Protein AF-A0A328AB24-F1 (afdb_monomer)

Secondary structure (DSSP, 8-state):
--HHHHHHHHHHHHHHHHTT-SSHHHHHHHHHHHHHHHHHHHHHHHHHHHHHHHHHHHHHHHHHHTT--

Mean predicted aligned error: 8.91 Å

Radius of gyration: 19.95 Å; Cα contacts (8 Å, |Δi|>4): 45; chains: 1; bounding box: 44×14×58 Å

Sequence (69 aa):
MRDSERYLAQAETVLRMAARAESGAEREVYLSIAEGWRRLAAEVLRNEGSRDDYQRLEREKRSFDLSQD

Solvent-accessible surface area (backbone atoms only — not comparable to full-atom values): 3643 Å² total; per-residue (Å²): 133,56,71,30,58,55,26,44,54,50,17,55,52,34,45,57,48,30,77,65,43,94,44,73,70,57,20,50,53,28,48,54,53,21,48,52,27,45,52,52,16,53,51,41,48,53,52,51,54,54,50,54,52,51,54,49,53,58,46,53,52,54,56,54,62,67,73,75,117

Organism: 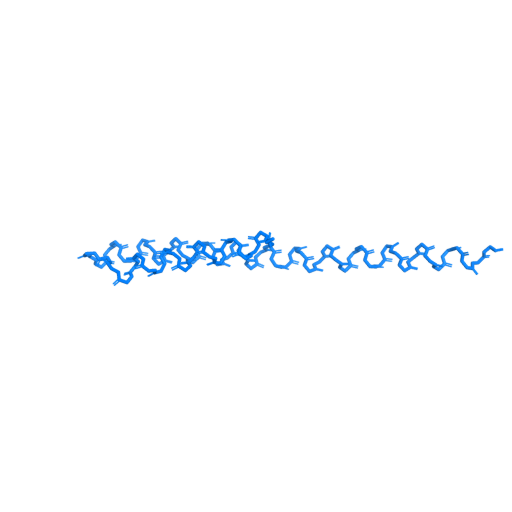NCBI:txid1914756

Foldseek 3Di:
DQVLVVLLVVLVVLQVVLVVDPDPVSNVVSNVVSVVSNVVSVVSVVVVVVVVVVVVVVVVVVVVVVVVD

pLDDT: mean 84.94, std 15.75, range [50.53, 98.5]

Structure (mmCIF, N/CA/C/O backbone):
data_AF-A0A328AB24-F1
#
_entry.id   AF-A0A328AB24-F1
#
loop_
_atom_site.group_PDB
_atom_site.id
_atom_site.type_symbol
_atom_site.label_atom_id
_atom_site.label_alt_id
_atom_site.label_comp_id
_atom_site.label_asym_id
_atom_site.label_entity_id
_atom_site.label_seq_id
_atom_site.pdbx_PDB_ins_code
_atom_site.Cartn_x
_atom_site.Cartn_y
_atom_site.Cartn_z
_atom_site.occupancy
_atom_site.B_iso_or_equiv
_atom_site.auth_seq_id
_atom_site.auth_comp_id
_atom_site.auth_asym_id
_atom_site.auth_atom_id
_atom_site.pdbx_PDB_model_num
ATOM 1 N N . MET A 1 1 ? 13.886 9.064 -6.539 1.00 65.00 1 MET A N 1
ATOM 2 C CA . MET A 1 1 ? 13.060 8.101 -5.791 1.00 65.00 1 MET A CA 1
ATOM 3 C C . MET A 1 1 ? 12.254 7.346 -6.822 1.00 65.00 1 MET A C 1
ATOM 5 O O . MET A 1 1 ? 11.582 8.000 -7.615 1.00 65.00 1 MET A O 1
ATOM 9 N N . ARG A 1 2 ? 12.431 6.029 -6.898 1.00 82.0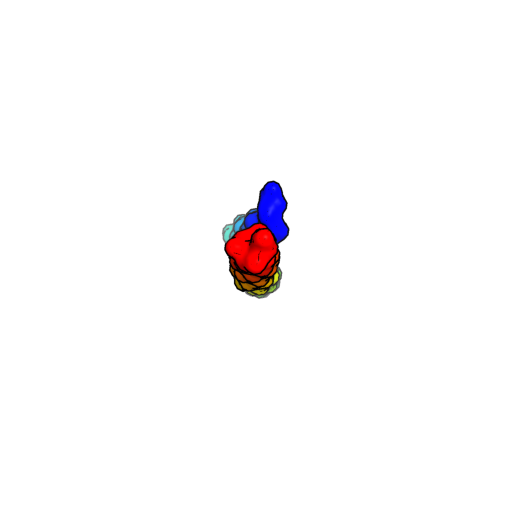0 2 ARG A N 1
ATOM 10 C CA . ARG A 1 2 ? 11.703 5.177 -7.847 1.00 82.00 2 ARG A CA 1
ATOM 11 C C . ARG A 1 2 ? 10.227 5.136 -7.454 1.00 82.00 2 ARG A C 1
ATOM 13 O O . ARG A 1 2 ? 9.897 5.304 -6.277 1.00 82.00 2 ARG A O 1
ATOM 20 N N . ASP A 1 3 ? 9.329 4.943 -8.413 1.00 85.25 3 ASP A N 1
ATOM 21 C CA . ASP A 1 3 ? 7.891 4.936 -8.109 1.00 85.25 3 ASP A CA 1
ATOM 22 C C . ASP A 1 3 ? 7.516 3.743 -7.215 1.00 85.25 3 ASP A C 1
ATOM 24 O O . ASP A 1 3 ? 6.670 3.864 -6.327 1.00 85.25 3 ASP A O 1
ATOM 28 N N . SER A 1 4 ? 8.248 2.636 -7.344 1.00 88.19 4 SER A N 1
ATOM 29 C CA . SER A 1 4 ? 8.196 1.490 -6.435 1.00 88.19 4 SER A CA 1
ATOM 30 C C . SER A 1 4 ? 8.466 1.864 -4.969 1.00 88.19 4 SER A C 1
ATOM 32 O O . SER A 1 4 ? 7.706 1.478 -4.079 1.00 88.19 4 SER A O 1
ATOM 34 N N . GLU A 1 5 ? 9.497 2.669 -4.704 1.00 92.75 5 GLU A N 1
ATOM 35 C CA . GLU A 1 5 ? 9.856 3.141 -3.356 1.00 92.75 5 GLU A CA 1
ATOM 36 C C . GLU A 1 5 ? 8.767 4.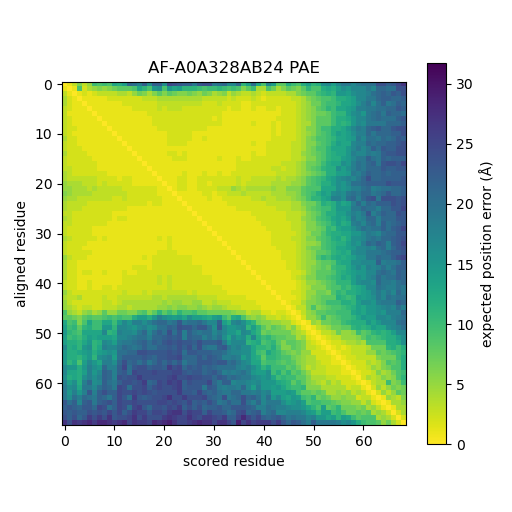043 -2.760 1.00 92.75 5 GLU A C 1
ATOM 38 O O . GLU A 1 5 ? 8.447 3.945 -1.573 1.00 92.75 5 GLU A O 1
ATOM 43 N N . ARG A 1 6 ? 8.148 4.896 -3.589 1.00 94.81 6 ARG A N 1
ATOM 44 C CA . ARG A 1 6 ? 7.047 5.773 -3.159 1.00 94.81 6 ARG A CA 1
ATOM 45 C C . ARG A 1 6 ? 5.842 4.961 -2.698 1.00 94.81 6 ARG A C 1
ATOM 47 O O . ARG A 1 6 ? 5.264 5.276 -1.660 1.00 94.81 6 ARG A O 1
ATOM 54 N N . TYR A 1 7 ? 5.479 3.913 -3.435 1.00 95.50 7 TYR A N 1
ATOM 55 C CA . TYR A 1 7 ? 4.375 3.033 -3.053 1.00 95.50 7 TYR A CA 1
ATOM 56 C C . TYR A 1 7 ? 4.673 2.241 -1.774 1.00 95.50 7 TYR A C 1
ATOM 58 O O . TYR A 1 7 ? 3.790 2.114 -0.924 1.00 95.50 7 TYR A O 1
ATOM 66 N N . LEU A 1 8 ? 5.915 1.791 -1.564 1.00 97.00 8 LEU A N 1
ATOM 67 C CA . LEU A 1 8 ? 6.311 1.154 -0.300 1.00 97.00 8 LEU A CA 1
ATOM 68 C C . LEU A 1 8 ? 6.188 2.110 0.895 1.00 97.00 8 LEU A C 1
ATOM 70 O O . LEU A 1 8 ? 5.610 1.738 1.916 1.00 97.00 8 LEU A O 1
ATOM 74 N N . ALA A 1 9 ? 6.637 3.360 0.755 1.00 97.50 9 ALA A N 1
ATOM 75 C CA . ALA A 1 9 ? 6.518 4.364 1.814 1.00 97.50 9 ALA A CA 1
ATOM 76 C C . ALA A 1 9 ? 5.050 4.689 2.171 1.00 97.50 9 ALA A C 1
ATOM 78 O O . ALA A 1 9 ? 4.718 4.921 3.342 1.00 97.50 9 ALA A O 1
ATOM 79 N N . GLN A 1 10 ? 4.150 4.674 1.180 1.00 97.88 10 GLN A N 1
ATOM 80 C CA . GLN A 1 10 ? 2.708 4.805 1.417 1.00 97.88 10 GLN A CA 1
ATOM 81 C C . GLN A 1 10 ? 2.155 3.595 2.176 1.00 97.88 10 GLN A C 1
ATOM 83 O O . GLN A 1 10 ? 1.463 3.774 3.180 1.00 97.88 10 GLN A O 1
ATOM 88 N N . ALA A 1 11 ? 2.523 2.373 1.775 1.00 98.12 11 ALA A N 1
ATOM 89 C CA . ALA A 1 11 ? 2.122 1.158 2.482 1.00 98.12 11 ALA A CA 1
ATOM 90 C C . ALA A 1 11 ? 2.537 1.193 3.963 1.00 98.12 11 ALA A C 1
ATOM 92 O O . ALA A 1 11 ? 1.724 0.912 4.840 1.00 98.12 11 ALA A O 1
ATOM 93 N N . GLU A 1 12 ? 3.775 1.591 4.261 1.00 98.38 12 GLU A N 1
ATOM 94 C CA . GLU A 1 12 ? 4.264 1.729 5.640 1.00 98.38 12 GLU A CA 1
ATOM 95 C C . GLU A 1 12 ? 3.493 2.774 6.446 1.00 98.38 12 GLU A C 1
ATOM 97 O O . GLU A 1 12 ? 3.217 2.582 7.631 1.00 98.38 12 GLU A O 1
ATOM 102 N N . THR A 1 13 ? 3.120 3.883 5.811 1.00 98.44 13 THR A N 1
ATOM 103 C CA . THR A 1 13 ? 2.331 4.930 6.463 1.00 98.44 13 THR A CA 1
ATOM 104 C C . THR A 1 13 ? 0.951 4.414 6.846 1.00 98.44 13 THR A C 1
ATOM 106 O O . THR A 1 13 ? 0.542 4.575 7.996 1.00 98.44 13 THR A O 1
ATOM 109 N N . VAL A 1 14 ? 0.280 3.708 5.937 1.00 97.81 14 VAL A N 1
ATOM 110 C CA . VAL A 1 14 ? -1.029 3.102 6.205 1.00 97.81 14 VAL A CA 1
ATOM 111 C C . VAL A 1 14 ? -0.926 1.988 7.256 1.00 97.81 14 VAL A C 1
ATOM 113 O O . VAL A 1 14 ? -1.793 1.877 8.118 1.00 97.81 14 VAL A O 1
ATOM 116 N N . LEU A 1 15 ? 0.166 1.216 7.292 1.00 98.44 15 LEU A N 1
ATOM 117 C CA . LEU A 1 15 ? 0.393 0.227 8.357 1.00 98.44 15 LEU A CA 1
ATOM 118 C C . LEU A 1 15 ? 0.526 0.867 9.742 1.00 98.44 15 LEU A C 1
ATOM 120 O O . LEU A 1 15 ? 0.029 0.315 10.723 1.00 98.44 15 LEU A O 1
ATOM 124 N N . ARG A 1 16 ? 1.148 2.048 9.837 1.00 98.44 16 ARG A N 1
ATOM 125 C CA . ARG A 1 16 ? 1.183 2.813 11.093 1.00 98.44 16 ARG A CA 1
ATOM 126 C C . ARG A 1 16 ? -0.205 3.294 11.516 1.00 98.44 16 ARG A C 1
ATOM 128 O O . ARG A 1 16 ? -0.439 3.420 12.715 1.00 98.44 16 ARG A O 1
ATOM 135 N N . MET A 1 17 ? -1.112 3.543 10.569 1.00 98.19 17 MET A N 1
ATOM 136 C CA . MET A 1 17 ? -2.519 3.839 10.867 1.00 98.19 17 MET A CA 1
ATOM 137 C C . MET A 1 17 ? -3.254 2.581 11.340 1.00 98.19 17 MET A C 1
ATOM 139 O O . MET A 1 17 ? -3.903 2.624 12.376 1.00 98.19 17 MET A O 1
ATOM 143 N N . ALA A 1 18 ? -3.053 1.435 10.680 1.00 98.00 18 ALA A N 1
ATOM 144 C CA . ALA A 1 18 ? -3.614 0.148 11.105 1.00 98.00 18 ALA A CA 1
ATOM 145 C C . ALA A 1 18 ? -3.212 -0.234 12.540 1.00 98.00 18 ALA A C 1
ATOM 147 O O . ALA A 1 18 ? -4.018 -0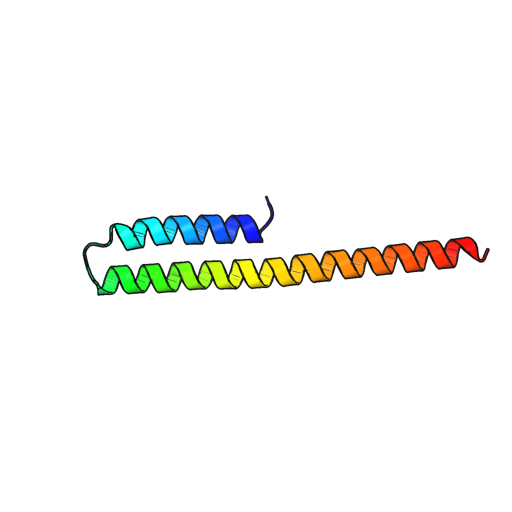.781 13.288 1.00 98.00 18 ALA A O 1
ATOM 148 N N . ALA A 1 19 ? -1.975 0.075 12.941 1.00 98.00 19 ALA A N 1
ATOM 149 C CA . ALA A 1 19 ? -1.485 -0.153 14.301 1.00 98.00 19 ALA A CA 1
ATOM 150 C C . ALA A 1 19 ? -2.140 0.755 15.360 1.00 98.00 19 ALA A C 1
ATOM 152 O O . ALA A 1 19 ? -2.048 0.459 16.548 1.00 98.00 19 ALA A O 1
ATOM 153 N N . ARG A 1 20 ? -2.770 1.858 14.938 1.00 97.94 20 ARG A N 1
ATOM 154 C CA . ARG A 1 20 ? -3.437 2.849 15.796 1.00 97.94 20 ARG A CA 1
ATOM 155 C C . ARG A 1 20 ? -4.958 2.878 15.616 1.00 97.94 20 ARG A C 1
ATOM 157 O O . ARG A 1 20 ? -5.595 3.759 16.177 1.00 97.94 20 ARG A O 1
ATOM 164 N N . ALA A 1 21 ? -5.512 1.960 14.827 1.00 97.44 21 ALA A N 1
ATOM 165 C CA . ALA A 1 21 ? -6.937 1.910 14.533 1.00 97.44 21 ALA A CA 1
ATOM 166 C C . ALA A 1 21 ? -7.762 1.682 15.808 1.00 97.44 21 ALA A C 1
ATOM 168 O O . ALA A 1 21 ? -7.376 0.896 16.677 1.00 97.44 21 ALA A O 1
ATOM 169 N N . GLU A 1 22 ? -8.913 2.341 15.894 1.00 97.38 22 GLU A N 1
ATOM 170 C CA . GLU A 1 22 ? -9.785 2.310 17.073 1.00 97.38 22 GLU A CA 1
ATOM 171 C C . GLU A 1 22 ? -10.705 1.081 17.078 1.00 97.38 22 GLU A C 1
ATOM 173 O O . GLU A 1 22 ? -11.252 0.703 18.114 1.00 97.38 22 GLU A O 1
ATOM 178 N N . SER A 1 23 ? -10.862 0.421 15.925 1.00 98.12 23 SER A N 1
ATOM 179 C CA . SER A 1 23 ? -11.690 -0.776 15.775 1.00 98.12 23 SER A CA 1
ATOM 180 C C . SER A 1 23 ? -11.044 -1.846 14.895 1.00 98.12 23 SER A C 1
ATOM 182 O O . SER A 1 23 ? -10.179 -1.573 14.059 1.00 98.12 23 SER A O 1
ATOM 184 N N . GLY A 1 24 ? -11.512 -3.089 15.051 1.00 98.06 24 GLY A N 1
ATOM 185 C CA . GLY A 1 24 ? -11.093 -4.204 14.199 1.00 98.06 24 GLY A CA 1
ATOM 186 C C . GLY A 1 24 ? -11.423 -3.977 12.720 1.00 98.06 24 GLY A C 1
ATOM 187 O O . GLY A 1 24 ? -10.569 -4.203 11.869 1.00 98.06 24 GLY A O 1
ATOM 188 N N . ALA A 1 25 ? -12.615 -3.448 12.425 1.00 98.19 25 ALA A N 1
ATOM 189 C CA . ALA A 1 25 ? -13.040 -3.157 11.056 1.00 98.19 25 ALA A CA 1
ATOM 190 C C . ALA A 1 25 ? -12.171 -2.069 10.401 1.00 98.19 25 ALA A C 1
ATOM 192 O O . ALA A 1 25 ? -11.733 -2.218 9.263 1.00 98.19 25 ALA A O 1
ATOM 193 N N . GLU A 1 26 ? -11.862 -0.995 11.131 1.00 97.31 26 GLU A N 1
ATOM 194 C CA . GLU A 1 26 ? -10.973 0.060 10.637 1.00 97.31 26 GLU A CA 1
ATOM 195 C C . GLU A 1 26 ? -9.556 -0.476 10.377 1.00 97.31 26 GLU A C 1
ATOM 197 O O . GLU A 1 26 ? -8.955 -0.206 9.333 1.00 97.31 26 GLU A O 1
ATOM 202 N N . ARG A 1 27 ? -9.037 -1.304 11.292 1.00 98.44 27 ARG A N 1
ATOM 203 C CA . ARG A 1 27 ? -7.746 -1.975 11.118 1.00 98.44 27 ARG A CA 1
ATOM 204 C C . ARG A 1 27 ? -7.713 -2.805 9.835 1.00 98.44 27 ARG A C 1
ATOM 206 O O . ARG A 1 27 ? -6.732 -2.725 9.099 1.00 98.44 27 ARG A O 1
ATOM 213 N N . GLU A 1 28 ? -8.755 -3.585 9.556 1.00 98.50 28 GLU A N 1
ATOM 214 C CA . GLU A 1 28 ? -8.852 -4.405 8.340 1.00 98.50 28 GLU A CA 1
ATOM 215 C C . GLU A 1 28 ? -8.845 -3.559 7.062 1.00 98.50 28 GLU A C 1
ATOM 217 O O . GLU A 1 28 ? -8.122 -3.888 6.118 1.00 98.50 28 GLU A O 1
ATOM 222 N N . VAL A 1 29 ? -9.560 -2.430 7.051 1.00 98.50 29 VAL A N 1
ATOM 223 C CA . VAL A 1 29 ? -9.556 -1.492 5.916 1.00 98.50 29 VAL A CA 1
ATOM 224 C C . VAL A 1 29 ? -8.145 -0.966 5.650 1.00 98.50 29 VAL A C 1
ATOM 226 O O . VAL A 1 29 ? -7.664 -1.040 4.517 1.00 98.50 29 VAL A O 1
ATOM 229 N N . TYR A 1 30 ? -7.435 -0.492 6.678 1.00 98.50 30 TYR A N 1
ATOM 230 C CA . TYR A 1 30 ? -6.063 -0.012 6.497 1.00 98.50 30 TYR A CA 1
ATOM 231 C C . TYR A 1 30 ? -5.110 -1.122 6.040 1.00 98.50 30 TYR A C 1
ATOM 233 O O . TYR A 1 30 ? -4.268 -0.883 5.173 1.00 98.50 30 TYR A O 1
ATOM 241 N N . LEU A 1 31 ? -5.248 -2.346 6.558 1.00 98.44 31 LEU A N 1
ATOM 242 C CA . LEU A 1 31 ? -4.441 -3.480 6.101 1.00 98.44 31 LEU A CA 1
ATOM 243 C C . LEU A 1 31 ? -4.672 -3.775 4.612 1.00 98.44 31 LEU A C 1
ATOM 245 O O . LEU A 1 31 ? -3.697 -3.927 3.873 1.00 98.44 31 LEU A O 1
ATOM 249 N N . SER A 1 32 ? -5.927 -3.770 4.155 1.00 98.25 32 SER A N 1
ATOM 250 C CA . SER A 1 32 ? -6.268 -3.953 2.738 1.00 98.25 32 SER A CA 1
ATOM 251 C C . SER A 1 32 ? -5.676 -2.850 1.854 1.00 98.25 32 SER A C 1
ATOM 253 O O . SER A 1 32 ? -5.172 -3.128 0.764 1.00 98.25 32 SER A O 1
ATOM 255 N N . ILE A 1 33 ? -5.700 -1.593 2.308 1.00 98.00 33 ILE A N 1
ATOM 256 C CA . ILE A 1 33 ? -5.110 -0.465 1.570 1.00 98.00 33 ILE A CA 1
ATOM 257 C C . ILE A 1 33 ? -3.582 -0.607 1.494 1.00 98.00 33 ILE A C 1
ATOM 259 O O . ILE A 1 33 ? -2.994 -0.438 0.424 1.00 98.00 33 ILE A O 1
ATOM 263 N N . ALA A 1 34 ? -2.925 -0.946 2.607 1.00 98.19 34 ALA A N 1
ATOM 264 C CA . ALA A 1 34 ? -1.480 -1.166 2.640 1.00 98.19 34 ALA A CA 1
ATOM 265 C C . ALA A 1 34 ? -1.050 -2.317 1.717 1.00 98.19 34 ALA A C 1
ATOM 267 O O . ALA A 1 34 ? -0.007 -2.235 1.064 1.00 98.19 34 ALA A O 1
ATOM 268 N N . GLU A 1 35 ? -1.855 -3.376 1.630 1.00 98.06 35 GLU A N 1
ATOM 269 C CA . GLU A 1 35 ? -1.628 -4.470 0.691 1.00 98.06 35 GLU A CA 1
ATOM 270 C C . GLU A 1 35 ? -1.729 -4.001 -0.768 1.00 98.06 35 GLU A C 1
ATOM 272 O O . GLU A 1 35 ? -0.854 -4.330 -1.571 1.00 98.06 35 GLU A O 1
ATOM 277 N N . GLY A 1 36 ? -2.728 -3.177 -1.102 1.00 97.75 36 GLY A N 1
ATOM 278 C CA . GLY A 1 36 ? -2.864 -2.575 -2.431 1.00 97.75 36 GLY A CA 1
ATOM 279 C C . GLY A 1 36 ? -1.609 -1.806 -2.855 1.00 97.75 36 GLY A C 1
ATOM 280 O O . GLY A 1 36 ? -1.072 -2.037 -3.939 1.00 97.75 36 GLY A O 1
ATOM 281 N N . TRP A 1 37 ? -1.066 -0.973 -1.965 1.00 97.94 37 TRP A N 1
ATOM 282 C CA . TRP A 1 37 ? 0.185 -0.253 -2.222 1.00 97.94 37 TRP A CA 1
ATOM 283 C C . TRP A 1 37 ? 1.389 -1.180 -2.427 1.00 97.94 37 TRP A C 1
ATOM 285 O O . TRP A 1 37 ? 2.199 -0.946 -3.323 1.00 97.94 37 TRP A O 1
ATOM 295 N N . ARG A 1 38 ? 1.505 -2.262 -1.647 1.00 97.69 38 ARG A N 1
ATOM 296 C CA . ARG A 1 38 ? 2.580 -3.256 -1.821 1.00 97.69 38 ARG A CA 1
ATOM 297 C C . ARG A 1 38 ? 2.487 -3.979 -3.162 1.00 97.69 38 ARG A C 1
ATOM 299 O O . ARG A 1 38 ? 3.518 -4.223 -3.786 1.00 97.69 38 ARG A O 1
ATOM 306 N N . ARG A 1 39 ? 1.274 -4.304 -3.618 1.00 96.88 39 ARG A N 1
ATOM 307 C CA . ARG A 1 39 ? 1.050 -4.923 -4.934 1.00 96.88 39 ARG A CA 1
ATOM 308 C C . ARG A 1 39 ? 1.477 -3.985 -6.063 1.00 96.88 39 ARG A C 1
ATOM 310 O O . ARG A 1 39 ? 2.244 -4.413 -6.921 1.00 96.88 39 ARG A O 1
ATOM 317 N N . LEU A 1 40 ? 1.095 -2.707 -5.993 1.00 94.81 40 LEU A N 1
ATOM 318 C CA . LEU A 1 40 ? 1.532 -1.683 -6.951 1.00 94.81 40 LEU A CA 1
ATOM 319 C C . LEU A 1 40 ? 3.056 -1.511 -6.954 1.00 94.81 40 LEU A C 1
ATOM 321 O O . LEU A 1 40 ? 3.671 -1.480 -8.017 1.00 94.81 40 LEU A O 1
ATOM 325 N N . ALA A 1 41 ? 3.690 -1.469 -5.779 1.00 94.44 41 ALA A N 1
ATOM 326 C CA . ALA A 1 41 ? 5.147 -1.418 -5.684 1.00 94.44 41 ALA A CA 1
ATOM 327 C C . ALA A 1 41 ? 5.808 -2.621 -6.374 1.00 94.44 41 ALA A C 1
ATOM 329 O O . ALA A 1 41 ? 6.766 -2.454 -7.126 1.00 94.44 41 ALA A O 1
ATOM 330 N N . ALA A 1 42 ? 5.280 -3.829 -6.156 1.00 93.31 42 ALA A N 1
ATOM 331 C CA . ALA A 1 42 ? 5.793 -5.048 -6.769 1.00 93.31 42 ALA A CA 1
ATOM 332 C C . ALA A 1 42 ? 5.589 -5.076 -8.294 1.00 93.31 42 ALA A C 1
ATOM 334 O O . ALA A 1 42 ? 6.459 -5.558 -9.017 1.00 93.31 42 ALA A O 1
ATOM 335 N N . GLU A 1 43 ? 4.464 -4.566 -8.796 1.00 93.69 43 GLU A N 1
ATOM 336 C CA . GLU A 1 43 ? 4.214 -4.409 -10.234 1.00 93.69 43 GLU A CA 1
ATOM 337 C C . GLU A 1 43 ? 5.198 -3.433 -10.874 1.00 93.69 43 GLU A C 1
ATOM 339 O O . GLU A 1 43 ? 5.811 -3.760 -11.891 1.00 93.69 43 GLU A O 1
ATOM 344 N N . VAL A 1 44 ? 5.413 -2.275 -10.246 1.00 91.12 44 VAL A N 1
ATOM 345 C CA . VAL A 1 44 ? 6.382 -1.292 -10.735 1.00 91.12 44 VAL A CA 1
ATOM 346 C C . VAL A 1 44 ? 7.799 -1.849 -10.707 1.00 91.12 44 VAL A C 1
ATOM 348 O O . VAL A 1 44 ? 8.490 -1.715 -11.706 1.00 91.12 44 VAL A O 1
ATOM 351 N N . LEU A 1 45 ? 8.217 -2.547 -9.647 1.00 88.50 45 LEU A N 1
ATOM 352 C CA . LEU A 1 45 ? 9.545 -3.176 -9.596 1.00 88.50 45 LEU A CA 1
ATOM 353 C C . LEU A 1 45 ? 9.765 -4.176 -10.737 1.00 88.50 45 LEU A C 1
ATOM 355 O O . LEU A 1 45 ? 10.834 -4.187 -11.345 1.00 88.50 45 LEU A O 1
ATOM 359 N N . ARG A 1 46 ? 8.757 -5.000 -11.052 1.00 86.19 46 ARG A N 1
ATOM 360 C CA . ARG A 1 46 ? 8.833 -5.940 -12.183 1.00 86.19 46 ARG A CA 1
ATOM 361 C C . ARG A 1 46 ? 8.941 -5.209 -13.520 1.00 86.19 46 ARG A C 1
ATOM 363 O O . ARG A 1 46 ? 9.731 -5.611 -14.371 1.00 86.19 46 ARG A O 1
ATOM 370 N N . ASN A 1 47 ? 8.179 -4.133 -13.688 1.00 82.00 47 ASN A N 1
ATOM 371 C CA . ASN A 1 47 ? 8.185 -3.344 -14.917 1.00 82.00 47 ASN A CA 1
ATOM 372 C C . ASN A 1 47 ? 9.476 -2.525 -15.077 1.00 82.00 47 ASN A C 1
ATOM 374 O O . ASN A 1 47 ? 9.984 -2.417 -16.188 1.00 82.00 47 ASN A O 1
ATOM 378 N N . GLU A 1 48 ? 10.026 -1.981 -13.989 1.00 76.12 48 GLU A N 1
ATOM 379 C CA . GLU A 1 48 ? 11.324 -1.296 -13.962 1.00 76.12 48 GLU A CA 1
ATOM 380 C C . GLU A 1 48 ? 12.450 -2.266 -14.348 1.00 76.12 48 GLU A C 1
ATOM 382 O O . GLU A 1 48 ? 13.211 -1.969 -15.266 1.00 76.12 48 GLU A O 1
ATOM 387 N N . GLY A 1 49 ? 12.496 -3.460 -13.742 1.00 66.00 49 GLY A N 1
ATOM 388 C CA . GLY A 1 49 ? 13.489 -4.486 -14.085 1.00 66.00 49 GLY A CA 1
ATOM 389 C C . GLY A 1 49 ? 13.403 -4.933 -15.547 1.00 66.00 49 GLY A C 1
ATOM 390 O O . GLY A 1 49 ? 14.411 -4.980 -16.246 1.00 66.00 49 GLY A O 1
ATOM 391 N N . SER A 1 50 ? 12.188 -5.161 -16.054 1.00 61.84 50 SER A N 1
ATOM 392 C CA . SER A 1 50 ? 11.985 -5.540 -17.457 1.00 61.84 50 SER A CA 1
ATOM 393 C C . SER A 1 50 ? 12.372 -4.427 -18.440 1.00 61.84 50 SER A C 1
ATOM 395 O O . SER A 1 50 ? 12.875 -4.710 -19.528 1.00 61.84 50 SER A O 1
ATOM 397 N N . ARG A 1 51 ? 12.172 -3.155 -18.075 1.00 60.84 51 ARG A N 1
ATOM 398 C CA . ARG A 1 51 ? 12.507 -2.011 -18.932 1.00 60.84 51 ARG A CA 1
ATOM 399 C C . ARG A 1 51 ? 14.015 -1.782 -19.027 1.00 60.84 51 ARG A C 1
ATOM 401 O O . ARG A 1 51 ? 14.497 -1.459 -20.114 1.00 60.84 51 ARG A O 1
ATOM 408 N N . ASP A 1 52 ? 14.742 -1.969 -17.929 1.00 61.12 52 ASP A N 1
ATOM 409 C CA . ASP A 1 52 ? 16.203 -1.855 -17.902 1.00 61.12 52 ASP A CA 1
ATOM 410 C C . ASP A 1 52 ? 16.868 -2.977 -18.721 1.00 61.12 52 ASP A C 1
ATOM 412 O O . ASP A 1 52 ? 17.788 -2.708 -19.500 1.00 61.12 52 ASP A O 1
ATOM 416 N N . ASP A 1 53 ? 16.342 -4.204 -18.649 1.00 60.88 53 ASP A N 1
ATOM 417 C CA . ASP A 1 53 ? 16.816 -5.336 -19.459 1.00 60.88 53 ASP A CA 1
ATOM 418 C C . ASP A 1 53 ? 16.594 -5.109 -20.963 1.00 60.88 53 ASP A C 1
ATOM 420 O O . ASP A 1 53 ? 17.497 -5.334 -21.774 1.00 60.88 53 ASP A O 1
ATOM 424 N N . TYR A 1 54 ? 15.429 -4.582 -21.351 1.00 59.78 54 TYR A N 1
ATOM 425 C CA . TYR A 1 54 ? 15.151 -4.227 -22.747 1.00 59.78 54 TYR A CA 1
ATOM 426 C C . TYR A 1 54 ? 16.082 -3.125 -23.267 1.00 59.78 54 TYR A C 1
ATOM 428 O O . TYR A 1 54 ? 16.602 -3.228 -24.378 1.00 59.78 54 TYR A O 1
ATOM 436 N N . GLN A 1 55 ? 16.337 -2.076 -22.477 1.00 65.62 55 GLN A N 1
ATOM 437 C CA . GLN A 1 55 ? 17.261 -1.009 -22.880 1.00 65.62 55 GLN A CA 1
ATOM 438 C C . GLN A 1 55 ? 18.707 -1.497 -22.994 1.00 65.62 55 GLN A C 1
ATOM 440 O O . GLN A 1 55 ? 19.448 -1.020 -23.858 1.00 65.62 55 GLN A O 1
ATOM 445 N N . ARG A 1 56 ? 19.114 -2.443 -22.143 1.00 66.12 56 ARG A N 1
ATOM 446 C CA . ARG A 1 56 ? 20.436 -3.065 -22.209 1.00 66.12 56 ARG A CA 1
ATOM 447 C C . ARG A 1 56 ? 20.604 -3.891 -23.483 1.00 66.12 56 ARG A C 1
ATOM 449 O O . ARG A 1 56 ? 21.584 -3.680 -24.193 1.00 66.12 56 ARG A O 1
ATOM 456 N N . LEU A 1 57 ? 19.636 -4.748 -23.809 1.00 66.25 57 LEU A N 1
ATOM 457 C CA . LEU A 1 57 ? 19.646 -5.551 -25.039 1.00 66.25 57 LEU A CA 1
ATOM 458 C C . LEU A 1 57 ? 19.654 -4.672 -26.301 1.00 66.25 57 LEU A C 1
ATOM 460 O O . LEU A 1 57 ? 20.387 -4.939 -27.249 1.00 66.25 57 LEU A O 1
ATOM 464 N N . GLU A 1 58 ? 18.895 -3.576 -26.294 1.00 66.00 58 GLU A N 1
ATOM 465 C CA . GLU A 1 58 ? 18.877 -2.582 -27.375 1.00 66.00 58 GLU A CA 1
ATOM 466 C C . GLU A 1 58 ? 20.196 -1.804 -27.521 1.00 66.00 58 GLU A C 1
ATOM 468 O O . GLU A 1 58 ? 20.524 -1.319 -28.608 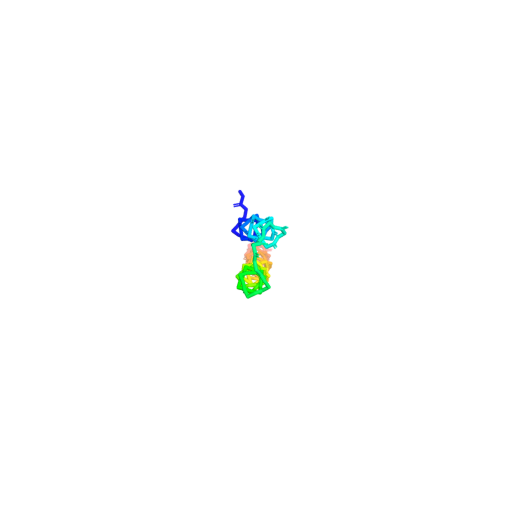1.00 66.00 58 GLU A O 1
ATOM 473 N N . ARG A 1 59 ? 20.962 -1.629 -26.438 1.00 67.94 59 ARG A N 1
ATOM 474 C CA . ARG A 1 59 ? 22.318 -1.066 -26.518 1.00 67.94 59 ARG A CA 1
ATOM 475 C C . ARG A 1 59 ? 23.310 -2.092 -27.052 1.00 67.94 59 ARG A C 1
ATOM 477 O O . ARG A 1 59 ? 24.063 -1.748 -27.952 1.00 67.94 59 ARG A O 1
ATOM 484 N N . GLU A 1 60 ? 23.271 -3.331 -26.561 1.00 67.25 60 GLU A N 1
ATOM 485 C CA . GLU A 1 60 ? 24.146 -4.413 -27.037 1.00 67.25 60 GLU A CA 1
ATOM 486 C C . GLU A 1 60 ? 23.953 -4.699 -28.532 1.00 67.25 60 GLU A C 1
ATOM 488 O O . GLU A 1 60 ? 24.944 -4.791 -29.253 1.00 67.25 60 GLU A O 1
ATOM 493 N N . LYS A 1 61 ? 22.708 -4.730 -29.033 1.00 64.62 61 L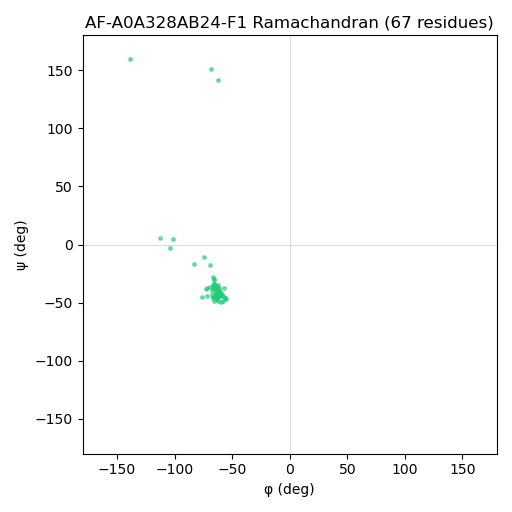YS A N 1
ATOM 494 C CA . LYS A 1 61 ? 22.433 -4.852 -30.476 1.00 64.62 61 LYS A CA 1
ATOM 495 C C . LYS A 1 61 ? 23.062 -3.726 -31.295 1.00 64.62 61 LYS A C 1
ATOM 497 O O . LYS A 1 61 ? 23.760 -3.993 -32.263 1.00 64.62 61 LYS A O 1
ATOM 502 N N . ARG A 1 62 ? 22.869 -2.469 -30.881 1.00 64.25 62 ARG A N 1
ATOM 503 C CA . ARG A 1 62 ? 23.447 -1.311 -31.584 1.00 64.25 62 ARG A CA 1
ATOM 504 C C . ARG A 1 62 ? 24.973 -1.299 -31.556 1.00 64.25 62 ARG A C 1
ATOM 506 O O . ARG A 1 62 ? 25.590 -0.864 -32.519 1.00 64.25 62 ARG A O 1
ATOM 513 N N . SER A 1 63 ? 25.584 -1.758 -30.466 1.00 66.44 63 SER A N 1
ATOM 514 C CA . SER A 1 63 ? 27.040 -1.888 -30.364 1.00 66.44 63 SER A CA 1
ATOM 515 C C . SER A 1 63 ? 27.592 -2.998 -31.261 1.00 66.44 63 SER A C 1
ATOM 517 O O . SER A 1 63 ? 28.668 -2.828 -31.830 1.00 66.44 63 SER A O 1
ATOM 519 N N . PHE A 1 64 ? 26.858 -4.102 -31.405 1.00 62.81 64 PHE A N 1
ATOM 520 C CA . PHE A 1 64 ? 27.215 -5.202 -32.300 1.00 62.81 64 PHE A CA 1
ATOM 521 C C . PHE A 1 64 ? 27.124 -4.792 -33.779 1.00 62.81 64 PHE A C 1
ATOM 523 O O . PHE A 1 64 ? 28.060 -5.041 -34.532 1.00 62.81 64 PHE A O 1
ATOM 530 N N . ASP A 1 65 ? 26.066 -4.081 -34.175 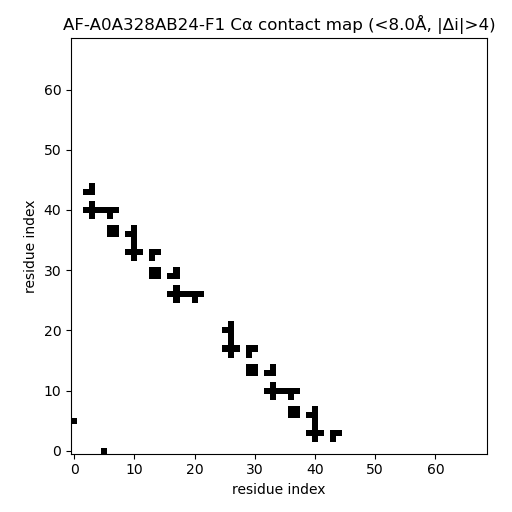1.00 63.09 65 ASP A N 1
ATOM 531 C CA . ASP A 1 65 ? 25.893 -3.622 -35.561 1.00 63.09 65 ASP A CA 1
ATOM 532 C C . ASP A 1 65 ? 26.966 -2.5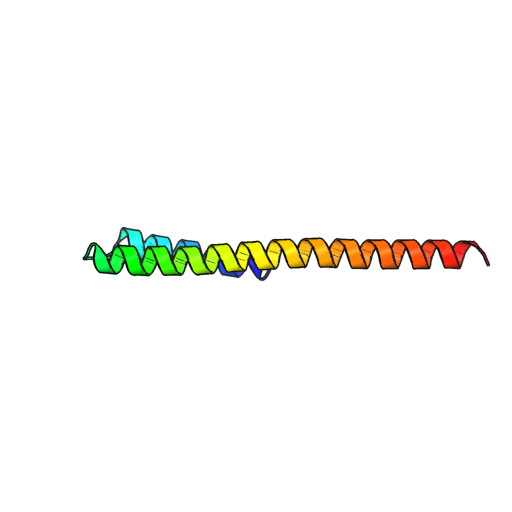93 -35.980 1.00 63.09 65 ASP A C 1
ATOM 534 O O . ASP A 1 65 ? 27.455 -2.633 -37.103 1.00 63.09 65 ASP A O 1
ATOM 538 N N . LEU A 1 66 ? 27.406 -1.717 -35.067 1.00 60.66 66 LEU A N 1
ATOM 539 C CA . LEU A 1 66 ? 28.449 -0.707 -35.326 1.00 60.66 66 LEU A CA 1
ATOM 540 C C . LEU A 1 66 ? 29.880 -1.262 -35.409 1.00 60.66 66 LEU A C 1
ATOM 542 O O . LEU A 1 66 ? 30.794 -0.517 -35.748 1.00 60.66 66 LEU A O 1
ATOM 546 N N . SER A 1 67 ? 30.102 -2.525 -35.042 1.00 60.66 67 SER A N 1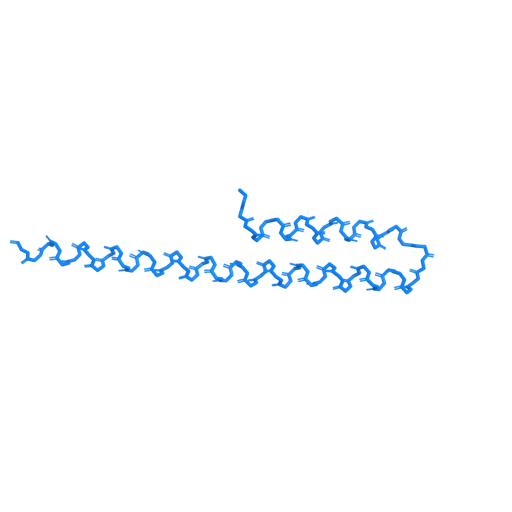
ATOM 547 C CA . SER A 1 67 ? 31.425 -3.167 -35.106 1.00 60.66 67 SER A CA 1
ATOM 548 C C . SER A 1 67 ? 31.590 -4.094 -36.318 1.00 60.66 67 SER A C 1
ATOM 550 O O . SER A 1 67 ? 32.627 -4.746 -36.447 1.00 60.66 67 SER A O 1
ATOM 552 N N . GLN A 1 68 ? 30.586 -4.146 -37.202 1.00 58.62 68 GLN A N 1
ATOM 553 C CA . GLN A 1 68 ? 30.619 -4.887 -38.468 1.00 58.62 68 GLN A CA 1
ATOM 554 C C . GLN A 1 68 ? 30.815 -3.999 -39.717 1.00 58.62 68 GLN A C 1
ATOM 556 O O . GLN A 1 68 ? 30.943 -4.559 -40.806 1.00 58.62 68 GLN A O 1
ATOM 561 N N . ASP A 1 69 ? 30.873 -2.671 -39.555 1.00 50.53 69 ASP A N 1
ATOM 562 C CA . ASP A 1 69 ? 31.303 -1.683 -40.569 1.00 50.53 69 ASP A CA 1
ATOM 563 C C . ASP A 1 69 ? 32.788 -1.312 -40.385 1.00 50.53 69 ASP A C 1
ATOM 565 O O . ASP A 1 69 ? 33.488 -1.119 -41.408 1.00 50.53 69 ASP A O 1
#